Protein AF-A0A4W4FKL6-F1 (afdb_monomer_lite)

Secondary structure (DSSP, 8-state):
--HHHHHHHHHHHHHHHHHHHH-S--PPPBTTB-----SSTT---HHHHHHHHHHTT--PPPHHHHHHHHHTT-----SS-------

Organism: Electrophorus electricus (NCBI:txid8005)

pLDDT: mean 70.16, std 14.17, range [36.47, 89.12]

Structure (mmCIF, N/CA/C/O backbone):
data_AF-A0A4W4FKL6-F1
#
_entry.id   AF-A0A4W4FKL6-F1
#
loop_
_atom_site.group_PDB
_atom_site.id
_atom_site.type_symbol
_atom_site.label_atom_id
_atom_site.label_alt_id
_atom_site.label_comp_id
_atom_site.label_asym_id
_atom_site.label_entity_id
_atom_site.label_seq_id
_atom_site.pdbx_PDB_ins_code
_atom_site.Cartn_x
_atom_site.Cartn_y
_atom_site.Cartn_z
_atom_site.occupancy
_atom_site.B_iso_or_equiv
_atom_site.auth_seq_id
_atom_site.auth_comp_id
_atom_site.auth_asym_id
_atom_site.auth_atom_id
_atom_site.pdbx_PDB_model_num
ATOM 1 N N . ARG A 1 1 ? 15.607 34.764 -17.665 1.00 53.75 1 ARG A N 1
ATOM 2 C CA . ARG A 1 1 ? 15.056 34.315 -16.355 1.00 53.75 1 ARG A CA 1
ATOM 3 C C . ARG A 1 1 ? 13.872 33.339 -16.486 1.00 53.75 1 ARG A C 1
ATOM 5 O O . ARG A 1 1 ? 13.484 32.749 -15.493 1.00 53.75 1 ARG A O 1
ATOM 12 N N . SER A 1 2 ? 13.341 33.125 -17.693 1.00 52.84 2 SER A N 1
ATOM 13 C CA . SER A 1 2 ? 12.163 32.294 -18.002 1.00 52.84 2 SER A CA 1
ATOM 14 C C . SER A 1 2 ? 12.473 30.820 -18.325 1.00 52.84 2 SER A C 1
ATOM 16 O O . SER A 1 2 ? 11.623 29.967 -18.106 1.00 52.84 2 SER A O 1
ATOM 18 N N . SER A 1 3 ? 13.694 30.499 -18.774 1.00 59.47 3 SER A N 1
ATOM 19 C CA . SER A 1 3 ? 14.084 29.121 -19.135 1.00 59.47 3 SER A CA 1
ATOM 20 C C . SER A 1 3 ? 14.273 28.200 -17.916 1.00 59.47 3 SER A C 1
ATOM 22 O O . SER A 1 3 ? 13.861 27.045 -17.933 1.00 59.47 3 SER A O 1
ATOM 24 N N . LEU A 1 4 ? 14.797 28.731 -16.801 1.00 55.62 4 LEU A N 1
ATOM 25 C CA . LEU A 1 4 ? 15.012 27.954 -15.571 1.00 55.62 4 LEU A CA 1
ATOM 26 C C . LEU A 1 4 ? 13.690 27.424 -14.986 1.00 55.62 4 LEU A C 1
ATOM 28 O O . LEU A 1 4 ? 13.630 26.303 -14.500 1.00 55.62 4 LEU A O 1
ATOM 32 N N . SER A 1 5 ? 12.621 28.218 -15.104 1.00 68.69 5 SER A N 1
ATOM 33 C CA . SER A 1 5 ? 11.272 27.840 -14.676 1.00 68.69 5 SER A CA 1
ATOM 34 C C . SER A 1 5 ? 10.734 26.671 -15.509 1.00 68.69 5 SER A C 1
ATOM 36 O O . SER A 1 5 ? 10.297 25.669 -14.956 1.00 68.69 5 SER A O 1
ATOM 38 N N . ALA A 1 6 ? 10.869 26.739 -16.840 1.00 67.00 6 ALA A N 1
ATOM 39 C CA . ALA A 1 6 ? 10.444 25.674 -17.752 1.00 67.00 6 ALA A CA 1
ATOM 40 C C . ALA A 1 6 ? 11.207 24.355 -17.531 1.00 67.00 6 ALA A C 1
ATOM 42 O O . ALA A 1 6 ? 10.595 23.289 -17.546 1.00 67.00 6 ALA A O 1
ATOM 43 N N . HIS A 1 7 ? 12.513 24.419 -17.253 1.00 72.75 7 HIS A N 1
ATOM 44 C CA . HIS A 1 7 ? 13.301 23.243 -16.872 1.00 72.75 7 HIS A CA 1
ATOM 45 C C . HIS A 1 7 ? 12.853 22.647 -15.532 1.00 72.75 7 HIS A C 1
ATOM 47 O O . HIS A 1 7 ? 12.770 21.428 -15.419 1.00 72.75 7 HIS A O 1
ATOM 53 N N . LEU A 1 8 ? 12.523 23.473 -14.532 1.00 62.53 8 LEU A N 1
ATOM 54 C CA . LEU A 1 8 ? 11.967 22.979 -13.269 1.00 62.53 8 LEU A CA 1
ATOM 55 C C . LEU A 1 8 ? 10.606 22.308 -13.475 1.00 62.53 8 LEU A C 1
ATOM 57 O O . LEU A 1 8 ? 10.379 21.244 -12.911 1.00 62.53 8 LEU A O 1
ATOM 61 N N . PHE A 1 9 ? 9.729 22.878 -14.304 1.00 73.69 9 PHE A N 1
ATOM 62 C CA . PHE A 1 9 ? 8.439 22.267 -14.631 1.00 73.69 9 PHE A CA 1
ATOM 63 C C . PHE A 1 9 ? 8.595 20.948 -15.388 1.00 73.69 9 PHE A C 1
ATOM 65 O O . PHE A 1 9 ? 7.913 19.980 -15.062 1.00 73.69 9 PHE A O 1
ATOM 72 N N . PHE A 1 10 ? 9.507 20.883 -16.360 1.00 71.44 10 PHE A N 1
ATOM 73 C CA . PHE A 1 10 ? 9.769 19.667 -17.129 1.00 71.44 10 PHE A CA 1
ATOM 74 C C . PHE A 1 10 ? 10.365 18.565 -16.248 1.00 71.44 10 PHE A C 1
ATOM 76 O O . PHE A 1 10 ? 9.879 17.437 -16.264 1.00 71.44 10 PHE A O 1
ATOM 83 N N . SER A 1 11 ? 11.341 18.904 -15.402 1.00 75.50 11 SER A N 1
ATOM 84 C CA . SER A 1 11 ? 11.914 17.984 -14.415 1.00 75.50 11 SER A CA 1
ATOM 85 C C . SER A 1 11 ? 10.890 17.540 -13.370 1.00 75.50 11 SER A C 1
ATOM 87 O O . SER A 1 11 ? 10.825 16.357 -13.055 1.00 75.50 11 SER A O 1
ATOM 89 N N . LEU A 1 12 ? 10.042 18.441 -12.864 1.00 68.56 12 LEU A N 1
ATOM 90 C CA . LEU A 1 12 ? 8.957 18.098 -11.939 1.00 68.56 12 LEU A CA 1
ATOM 91 C C . LEU A 1 12 ? 7.946 17.157 -12.604 1.00 68.56 12 LEU A C 1
ATOM 93 O O . LEU A 1 12 ? 7.521 16.183 -11.991 1.00 68.56 12 LEU A O 1
ATOM 97 N N . CYS A 1 13 ? 7.614 17.403 -13.872 1.00 70.56 13 CYS A N 1
ATOM 98 C CA . CYS A 1 13 ? 6.722 16.557 -14.655 1.00 70.56 13 CYS A CA 1
ATOM 99 C C . CYS A 1 13 ? 7.330 15.166 -14.889 1.00 70.56 13 CYS A C 1
ATOM 101 O O . CYS A 1 13 ? 6.667 14.169 -14.627 1.00 70.56 13 CYS A O 1
ATOM 103 N N . LEU A 1 14 ? 8.609 15.073 -15.264 1.00 70.50 14 LEU A N 1
ATOM 104 C CA . LEU A 1 14 ? 9.342 13.805 -15.400 1.00 70.50 14 LEU A CA 1
ATOM 105 C C . LEU A 1 14 ? 9.439 13.031 -14.079 1.00 70.50 14 LEU A C 1
ATOM 107 O O . LEU A 1 14 ? 9.297 11.808 -14.073 1.00 70.50 14 LEU A O 1
ATOM 111 N N . MET A 1 15 ? 9.631 13.724 -12.956 1.00 64.44 15 MET A N 1
ATOM 112 C CA . MET A 1 15 ? 9.642 13.117 -11.621 1.00 64.44 15 MET A CA 1
ATOM 113 C C . MET A 1 15 ? 8.248 12.629 -11.206 1.00 64.44 15 MET A C 1
ATOM 115 O O . MET A 1 15 ? 8.120 11.530 -10.666 1.00 64.44 15 MET A O 1
ATOM 119 N N . CYS A 1 16 ? 7.194 13.392 -11.511 1.00 64.62 16 CYS A N 1
ATOM 120 C CA . CYS A 1 16 ? 5.806 12.971 -11.325 1.00 64.62 16 CYS A CA 1
ATOM 121 C C . CYS A 1 16 ? 5.454 11.764 -12.203 1.00 64.62 16 CYS A C 1
ATOM 123 O O . CYS A 1 16 ? 4.836 10.831 -11.705 1.00 64.62 16 CYS A O 1
ATOM 125 N N . VAL A 1 17 ? 5.884 11.739 -13.468 1.00 63.59 17 VAL A N 1
ATOM 126 C CA . VAL A 1 17 ? 5.679 10.610 -14.391 1.00 63.59 17 VAL A CA 1
ATOM 127 C C . VAL A 1 17 ? 6.428 9.373 -13.898 1.00 63.59 17 VAL A C 1
ATOM 129 O O . VAL A 1 17 ? 5.849 8.296 -13.838 1.00 63.59 17 VAL A O 1
ATOM 132 N N . SER A 1 18 ? 7.670 9.525 -13.443 1.00 62.66 18 SER A N 1
ATOM 133 C CA . SER A 1 18 ? 8.460 8.420 -12.884 1.00 62.66 18 SER A CA 1
ATOM 134 C C . SER A 1 18 ? 7.849 7.857 -11.597 1.00 62.66 18 SER A C 1
ATOM 136 O O . SER A 1 18 ? 7.910 6.655 -11.362 1.00 62.66 18 SER A O 1
ATOM 138 N N . LEU A 1 19 ? 7.227 8.699 -10.763 1.00 56.94 19 LEU A N 1
ATOM 139 C CA . LEU A 1 19 ? 6.506 8.255 -9.568 1.00 56.94 19 LEU A CA 1
ATOM 140 C C . LEU A 1 19 ? 5.156 7.608 -9.915 1.00 56.94 19 LEU A C 1
ATOM 142 O O . LEU A 1 19 ? 4.791 6.598 -9.317 1.00 56.94 19 LEU A O 1
ATOM 146 N N . ALA A 1 20 ? 4.441 8.160 -10.897 1.00 58.19 20 ALA A N 1
ATOM 147 C CA . ALA A 1 20 ? 3.157 7.653 -11.364 1.00 58.19 20 ALA A CA 1
ATOM 148 C C . ALA A 1 20 ? 3.296 6.290 -12.058 1.00 58.19 20 ALA A C 1
ATOM 150 O O . ALA A 1 20 ? 2.474 5.416 -11.813 1.00 58.19 20 ALA A O 1
ATOM 151 N N . ILE A 1 21 ? 4.357 6.063 -12.844 1.00 54.81 21 ILE A N 1
ATOM 152 C CA . ILE A 1 21 ? 4.620 4.777 -13.521 1.00 54.81 21 ILE A CA 1
ATOM 153 C C . ILE A 1 21 ? 4.763 3.616 -12.518 1.00 54.81 21 ILE A C 1
ATOM 155 O O . ILE A 1 21 ? 4.400 2.488 -12.838 1.00 54.81 21 ILE A O 1
ATOM 159 N N . ILE A 1 22 ? 5.230 3.882 -11.293 1.00 54.50 22 ILE A N 1
ATOM 160 C CA . ILE A 1 22 ? 5.392 2.856 -10.247 1.00 54.50 22 ILE A CA 1
ATOM 161 C C . ILE A 1 22 ? 4.098 2.673 -9.427 1.00 54.50 22 ILE A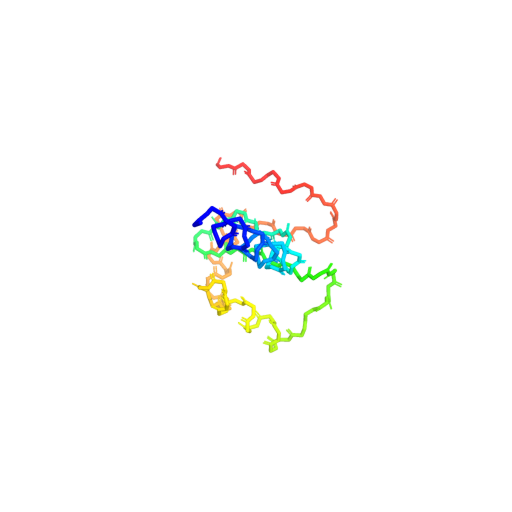 C 1
ATOM 163 O O . ILE A 1 22 ? 3.891 1.624 -8.825 1.00 54.50 22 ILE A O 1
ATOM 167 N N . VAL A 1 23 ? 3.213 3.677 -9.397 1.00 58.69 23 VAL A N 1
ATOM 168 C CA . VAL A 1 23 ? 2.019 3.738 -8.533 1.00 58.69 23 VAL A CA 1
ATOM 169 C C . VAL A 1 23 ? 0.776 3.953 -9.395 1.00 58.69 23 VAL A C 1
ATOM 171 O O . VAL A 1 23 ? 0.054 4.937 -9.254 1.00 58.69 23 VAL A O 1
ATOM 174 N N . MET A 1 24 ? 0.528 3.048 -10.338 1.00 57.84 24 MET A N 1
ATOM 175 C CA . MET A 1 24 ? -0.554 3.249 -11.307 1.00 57.84 24 MET A CA 1
ATOM 176 C C . MET A 1 24 ? -1.961 3.030 -10.741 1.00 57.84 24 MET A C 1
ATOM 178 O O . MET A 1 24 ? -2.928 3.376 -11.407 1.00 57.84 24 MET A O 1
ATOM 182 N N . PHE A 1 25 ? -2.125 2.505 -9.522 1.00 55.88 25 PHE A N 1
ATOM 183 C CA . PHE A 1 25 ? -3.462 2.242 -8.984 1.00 55.88 25 PHE A CA 1
ATOM 184 C C . PHE A 1 25 ? -3.465 2.267 -7.446 1.00 55.88 25 PHE A C 1
ATOM 186 O O . PHE A 1 25 ? -3.396 1.226 -6.793 1.00 55.88 25 PHE A O 1
ATOM 193 N N . ARG A 1 26 ? -3.514 3.464 -6.843 1.00 61.88 26 ARG A N 1
ATOM 194 C CA . ARG A 1 26 ? -3.933 3.579 -5.436 1.00 61.88 26 ARG A CA 1
ATOM 195 C C . ARG A 1 26 ? -5.446 3.395 -5.377 1.00 61.88 26 ARG A C 1
ATOM 197 O O . ARG A 1 26 ? -6.183 4.238 -5.883 1.00 61.88 26 ARG A O 1
ATOM 204 N N . SER A 1 27 ? -5.891 2.297 -4.776 1.00 64.69 27 SER A N 1
ATOM 205 C CA . SER A 1 27 ? -7.311 2.060 -4.505 1.00 64.69 27 SER A CA 1
ATOM 206 C C . SER A 1 27 ? -7.861 3.038 -3.464 1.00 64.69 27 SER A C 1
ATOM 208 O O . SER A 1 27 ? -7.097 3.649 -2.716 1.00 64.69 27 SER A O 1
ATOM 210 N N . CYS A 1 28 ? -9.190 3.155 -3.383 1.00 68.56 28 CYS A N 1
ATOM 211 C CA . CYS A 1 28 ? -9.849 3.829 -2.265 1.00 68.56 28 CYS A CA 1
ATOM 212 C C . CYS A 1 28 ? -9.369 3.246 -0.926 1.00 68.56 28 CYS A C 1
ATOM 214 O O . CYS A 1 28 ? -9.183 2.033 -0.797 1.00 68.56 28 CYS A O 1
ATOM 216 N N . SER A 1 29 ? -9.165 4.121 0.060 1.00 70.44 29 SER A N 1
ATOM 217 C CA . SER A 1 29 ? -8.772 3.717 1.408 1.00 70.44 29 SER A CA 1
ATOM 218 C C . SER A 1 29 ? -10.003 3.332 2.227 1.00 70.44 29 SER A C 1
ATOM 220 O O . SER A 1 29 ? -10.900 4.152 2.408 1.00 70.44 29 SER A O 1
ATOM 222 N N . PHE A 1 30 ? -10.009 2.124 2.784 1.00 71.19 30 PHE A N 1
ATOM 223 C CA . PHE A 1 30 ? -11.022 1.626 3.714 1.00 71.19 30 PHE A CA 1
ATOM 224 C C . PHE A 1 30 ? -10.404 1.535 5.105 1.00 71.19 30 PHE A C 1
ATOM 226 O O . PHE A 1 30 ? -9.460 0.776 5.318 1.00 71.19 30 PHE A O 1
ATOM 233 N N . TRP A 1 31 ? -10.877 2.365 6.042 1.00 79.94 31 TRP A N 1
ATOM 234 C CA . TRP A 1 31 ? -10.307 2.463 7.398 1.00 79.94 31 TRP A CA 1
ATOM 235 C C . TRP A 1 31 ? -8.782 2.683 7.413 1.00 79.94 31 TRP A C 1
ATOM 237 O O . TRP A 1 31 ? -8.056 2.147 8.247 1.00 79.94 31 TRP A O 1
ATOM 247 N N . GLY A 1 32 ? -8.287 3.482 6.462 1.00 80.19 32 GLY A N 1
ATOM 248 C CA . GLY A 1 32 ? -6.859 3.776 6.313 1.00 80.19 32 GLY A CA 1
ATOM 249 C C . GLY A 1 32 ? -6.044 2.690 5.599 1.00 80.19 32 GLY A C 1
ATOM 250 O O . GLY A 1 32 ? -4.849 2.887 5.401 1.00 80.19 32 GLY A O 1
ATOM 251 N N . VAL A 1 33 ? -6.665 1.587 5.168 1.00 83.50 33 VAL A N 1
ATOM 252 C CA . VAL A 1 33 ? -6.023 0.514 4.394 1.00 83.50 33 VAL A CA 1
ATOM 253 C C . VAL A 1 33 ? -6.371 0.667 2.919 1.00 83.50 33 VAL A C 1
ATOM 255 O O . VAL A 1 33 ? -7.531 0.843 2.560 1.00 83.50 33 VAL A O 1
ATOM 258 N N . PHE A 1 34 ? -5.373 0.589 2.045 1.00 82.50 34 PHE A N 1
ATOM 259 C CA . PHE A 1 34 ? -5.552 0.664 0.597 1.00 82.50 34 PHE A CA 1
ATOM 260 C C . PHE A 1 34 ? -4.681 -0.383 -0.093 1.00 82.50 34 PHE A C 1
ATOM 262 O O . PHE A 1 34 ? -3.658 -0.814 0.438 1.00 82.50 34 PHE A O 1
ATOM 269 N N . HIS A 1 35 ? -5.097 -0.796 -1.286 1.00 82.38 35 HIS A N 1
ATOM 270 C CA . HIS A 1 35 ? -4.327 -1.711 -2.116 1.00 82.38 35 HIS A CA 1
ATOM 271 C C . HIS A 1 35 ? -3.432 -0.924 -3.078 1.00 82.38 35 HIS A C 1
ATOM 273 O O . HIS A 1 35 ? -3.859 0.072 -3.669 1.00 82.38 35 HIS A O 1
ATOM 279 N N . ILE A 1 36 ? -2.199 -1.403 -3.254 1.00 76.69 36 ILE A N 1
ATOM 280 C CA . ILE A 1 36 ? -1.259 -0.908 -4.260 1.00 76.69 36 ILE A CA 1
ATOM 281 C C . ILE A 1 36 ? -0.713 -2.067 -5.079 1.00 76.69 36 ILE A C 1
ATOM 283 O O . ILE A 1 36 ? -0.517 -3.170 -4.577 1.00 76.69 36 ILE A O 1
ATOM 287 N N . GLN A 1 37 ? -0.458 -1.799 -6.352 1.00 74.88 37 GLN A N 1
ATOM 288 C CA . GLN A 1 37 ? 0.193 -2.717 -7.273 1.00 74.88 37 GLN A CA 1
ATOM 289 C C . GLN A 1 37 ? 1.430 -2.036 -7.853 1.00 74.88 37 GLN A C 1
ATOM 291 O O . GLN A 1 37 ? 1.402 -0.829 -8.091 1.00 74.88 37 GLN A O 1
ATOM 296 N N . GLY A 1 38 ? 2.497 -2.812 -8.059 1.00 72.38 38 GLY A N 1
ATOM 297 C CA . GLY A 1 38 ? 3.684 -2.357 -8.779 1.00 72.38 38 GLY A CA 1
ATOM 298 C C . GLY A 1 38 ? 3.430 -2.224 -10.281 1.00 72.38 38 GLY A C 1
ATOM 299 O O . GLY A 1 38 ? 2.289 -2.195 -10.738 1.00 72.38 38 GLY A O 1
ATOM 300 N N . ALA A 1 39 ? 4.503 -2.178 -11.069 1.00 73.81 39 ALA A N 1
ATOM 301 C CA . ALA A 1 39 ? 4.412 -2.017 -12.522 1.00 73.81 39 ALA A CA 1
ATOM 302 C C . ALA A 1 39 ? 3.598 -3.132 -13.211 1.00 73.81 39 ALA A C 1
ATOM 304 O O . ALA A 1 39 ? 2.990 -2.903 -14.255 1.00 73.81 39 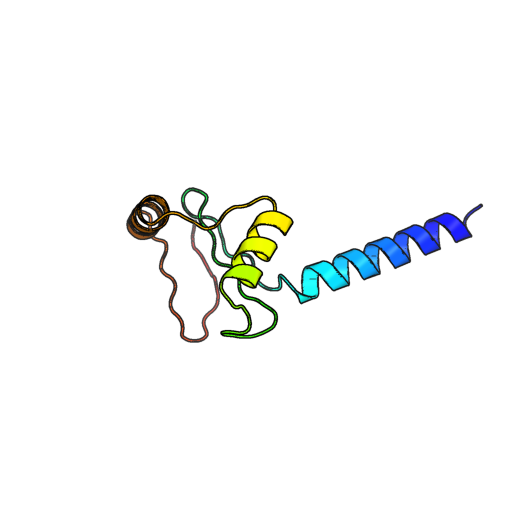ALA A O 1
ATOM 305 N N . SER A 1 40 ? 3.565 -4.337 -12.635 1.00 70.88 40 SER A N 1
ATOM 306 C CA . SER A 1 40 ? 2.692 -5.422 -13.082 1.00 70.88 40 SER A CA 1
ATOM 307 C C . SER A 1 40 ? 2.206 -6.278 -11.907 1.00 70.88 40 SER A C 1
ATOM 309 O O . SER A 1 40 ? 2.595 -6.098 -10.750 1.00 70.88 40 SER A O 1
ATOM 311 N N . ARG A 1 41 ? 1.281 -7.203 -12.178 1.00 67.75 41 ARG A N 1
ATOM 312 C CA . ARG A 1 41 ? 0.810 -8.170 -11.178 1.00 67.75 41 ARG A CA 1
ATOM 313 C C . ARG A 1 41 ? 1.997 -9.000 -10.681 1.00 67.75 41 ARG A C 1
ATOM 315 O O . ARG A 1 41 ? 2.754 -9.512 -11.493 1.00 67.75 41 ARG A O 1
ATOM 322 N N . TYR A 1 42 ? 2.125 -9.134 -9.360 1.00 72.50 42 TYR A N 1
ATOM 323 C CA . TYR A 1 42 ? 3.205 -9.883 -8.698 1.00 72.50 42 TYR A CA 1
ATOM 324 C C . TYR A 1 42 ? 4.622 -9.339 -8.950 1.00 72.50 42 TYR A C 1
ATOM 326 O O . TYR A 1 42 ? 5.595 -10.052 -8.745 1.00 72.50 42 TYR A O 1
ATOM 334 N N . SER A 1 43 ? 4.754 -8.075 -9.365 1.00 76.88 43 SER A N 1
ATOM 335 C CA . SER A 1 43 ? 6.054 -7.455 -9.650 1.00 76.88 43 SER A CA 1
ATOM 336 C C . SER A 1 43 ? 6.757 -6.867 -8.422 1.00 76.88 43 SER A C 1
ATOM 338 O O . SER A 1 43 ? 7.624 -6.018 -8.597 1.00 76.88 43 SER A O 1
ATOM 340 N N . LEU A 1 44 ? 6.294 -7.184 -7.211 1.00 80.12 44 LEU A N 1
ATOM 341 C CA . LEU A 1 44 ? 6.828 -6.649 -5.961 1.00 80.12 44 LEU A CA 1
ATOM 342 C C . LEU A 1 44 ? 7.114 -7.811 -5.016 1.00 80.12 44 LEU A C 1
ATOM 344 O O . LEU A 1 44 ? 6.192 -8.556 -4.671 1.00 80.12 44 LEU A O 1
ATOM 348 N N . ASP A 1 45 ? 8.361 -7.925 -4.579 1.00 84.31 45 ASP A N 1
ATOM 349 C CA . ASP A 1 45 ? 8.731 -8.720 -3.411 1.00 84.31 45 ASP A CA 1
ATOM 350 C C . ASP A 1 45 ? 8.349 -7.988 -2.104 1.00 84.31 45 ASP A C 1
ATOM 352 O O . ASP A 1 45 ? 7.902 -6.835 -2.114 1.00 84.31 45 ASP A O 1
ATOM 356 N N . PHE A 1 46 ? 8.499 -8.642 -0.952 1.00 84.56 46 PHE A N 1
ATOM 357 C CA . PHE A 1 46 ? 8.120 -8.093 0.349 1.00 84.56 46 PHE A CA 1
ATOM 358 C C . PHE A 1 46 ? 8.881 -6.804 0.691 1.00 84.56 46 PHE A C 1
ATOM 360 O O . PHE A 1 46 ? 8.269 -5.816 1.108 1.00 84.56 46 PHE A O 1
ATOM 367 N N . GLU A 1 47 ? 10.197 -6.783 0.470 1.00 88.94 47 GLU A N 1
ATOM 368 C CA . GLU A 1 47 ? 11.022 -5.598 0.744 1.00 88.94 47 GLU A CA 1
ATOM 369 C C . GLU A 1 47 ? 10.677 -4.438 -0.200 1.00 88.94 47 GLU A C 1
ATOM 371 O O . GLU A 1 47 ? 10.599 -3.282 0.221 1.00 88.94 47 GLU A O 1
ATOM 376 N N . GLU A 1 48 ? 10.379 -4.741 -1.465 1.00 85.31 48 GLU A N 1
ATOM 377 C CA . GLU A 1 48 ? 9.945 -3.743 -2.445 1.00 85.31 48 GLU A CA 1
ATOM 378 C C . GLU A 1 48 ? 8.570 -3.173 -2.087 1.00 85.31 48 GLU A C 1
ATOM 380 O O . GLU A 1 48 ? 8.367 -1.959 -2.145 1.00 85.31 48 GLU A O 1
ATOM 385 N N . ALA A 1 49 ? 7.634 -4.020 -1.653 1.00 85.00 49 ALA A N 1
ATOM 386 C CA . ALA A 1 49 ? 6.319 -3.597 -1.182 1.00 85.00 49 ALA A CA 1
ATOM 387 C C . ALA A 1 49 ? 6.419 -2.706 0.067 1.00 85.00 49 ALA A C 1
ATOM 389 O O . ALA A 1 49 ? 5.704 -1.703 0.169 1.00 85.00 49 ALA A O 1
ATOM 390 N N . LYS A 1 50 ? 7.325 -3.030 0.998 1.00 87.12 50 LYS A N 1
ATOM 391 C CA . LYS A 1 50 ? 7.583 -2.225 2.197 1.00 87.12 50 LYS A CA 1
ATOM 392 C C . LYS A 1 50 ? 8.161 -0.855 1.839 1.00 87.12 50 LYS A C 1
ATOM 394 O O . LYS A 1 50 ? 7.590 0.162 2.236 1.00 87.12 50 LYS A O 1
ATOM 399 N N . ALA A 1 51 ? 9.227 -0.821 1.041 1.00 86.62 51 ALA A N 1
ATOM 400 C CA . ALA A 1 51 ? 9.848 0.422 0.584 1.00 86.62 51 ALA A CA 1
ATOM 401 C C . ALA A 1 51 ? 8.862 1.289 -0.217 1.00 86.62 51 ALA A C 1
ATOM 403 O O . ALA A 1 51 ? 8.851 2.517 -0.098 1.00 86.62 51 ALA A O 1
ATOM 404 N N . LEU A 1 52 ? 7.991 0.657 -1.008 1.00 83.06 52 LEU A N 1
ATOM 405 C CA . LEU A 1 52 ? 6.936 1.346 -1.738 1.00 83.06 52 LEU A CA 1
ATOM 406 C C . LEU A 1 52 ? 5.915 1.979 -0.785 1.00 83.06 52 LEU A C 1
ATOM 408 O O . LEU A 1 52 ? 5.579 3.144 -0.972 1.00 83.06 52 LEU A O 1
ATOM 412 N N . CYS A 1 53 ? 5.459 1.270 0.251 1.00 85.00 53 CYS A N 1
ATOM 413 C CA . CYS A 1 53 ? 4.572 1.847 1.267 1.00 85.00 53 CYS A CA 1
ATOM 414 C C . CYS A 1 53 ? 5.218 3.059 1.956 1.00 85.00 53 CYS A C 1
ATOM 416 O O . CYS A 1 53 ? 4.587 4.114 2.037 1.00 85.00 53 CYS A O 1
ATOM 418 N N . GLU A 1 54 ? 6.484 2.953 2.364 1.00 86.88 54 GLU A N 1
ATOM 419 C CA . GLU A 1 54 ? 7.220 4.043 3.024 1.00 86.88 54 GLU A CA 1
ATOM 420 C C . GLU A 1 54 ? 7.368 5.269 2.112 1.00 86.88 54 GLU A C 1
ATOM 422 O O . GLU A 1 54 ? 7.067 6.394 2.517 1.00 86.88 54 G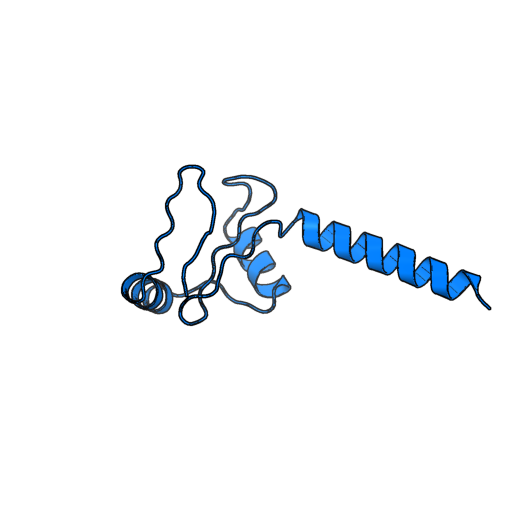LU A O 1
ATOM 427 N N . LYS A 1 55 ? 7.726 5.060 0.838 1.00 82.44 55 LYS A N 1
ATOM 428 C CA . LYS A 1 55 ? 7.795 6.120 -0.186 1.00 82.44 55 LYS A CA 1
ATOM 429 C C . LYS A 1 55 ? 6.452 6.824 -0.394 1.00 82.44 55 LYS A C 1
ATOM 431 O O . LYS A 1 55 ? 6.398 7.976 -0.821 1.00 82.44 55 LYS A O 1
ATOM 436 N N . LEU A 1 56 ? 5.367 6.118 -0.103 1.00 77.88 56 LEU A N 1
ATOM 437 C CA . LEU A 1 56 ? 3.995 6.583 -0.204 1.00 77.88 56 LEU A CA 1
ATOM 438 C C . LEU A 1 56 ? 3.463 7.218 1.090 1.00 77.88 56 LEU A C 1
ATOM 440 O O . LEU A 1 56 ? 2.295 7.614 1.106 1.00 77.88 56 LEU A O 1
ATOM 444 N N . GLY A 1 57 ? 4.293 7.346 2.130 1.00 84.19 57 GLY A N 1
ATOM 445 C CA . GLY A 1 57 ? 3.892 7.872 3.436 1.00 84.19 57 GLY A CA 1
ATOM 446 C C . GLY A 1 57 ? 2.967 6.927 4.205 1.00 84.19 57 GLY A C 1
ATOM 447 O O . GLY A 1 57 ? 2.171 7.379 5.023 1.00 84.19 57 GLY A O 1
ATOM 448 N N . ALA A 1 58 ? 3.032 5.630 3.908 1.00 86.12 58 ALA A N 1
ATOM 449 C CA . ALA A 1 58 ? 2.218 4.582 4.505 1.00 86.12 58 ALA A CA 1
ATOM 450 C C . ALA A 1 58 ? 3.097 3.446 5.049 1.00 86.12 58 ALA A C 1
ATOM 452 O O . ALA A 1 58 ? 4.313 3.422 4.870 1.00 86.12 58 ALA A O 1
ATOM 453 N N . THR A 1 59 ? 2.470 2.476 5.705 1.00 89.12 59 THR A N 1
ATOM 454 C CA . THR A 1 59 ? 3.122 1.258 6.193 1.00 89.12 59 THR A CA 1
ATOM 455 C C . THR A 1 59 ? 2.339 0.030 5.747 1.00 89.12 59 THR A C 1
ATOM 457 O O . THR A 1 59 ? 1.157 0.123 5.407 1.00 89.12 59 THR A O 1
ATOM 460 N N . LEU A 1 60 ? 2.997 -1.133 5.734 1.00 88.19 60 LEU A N 1
ATOM 461 C CA . LEU A 1 60 ? 2.304 -2.398 5.508 1.00 88.19 60 LEU A CA 1
ATOM 462 C C . LEU A 1 60 ? 1.232 -2.591 6.585 1.00 88.19 60 LEU A C 1
ATOM 464 O O . LEU A 1 60 ? 1.499 -2.448 7.780 1.00 88.19 60 LEU A O 1
ATOM 468 N N . ALA A 1 61 ? 0.019 -2.92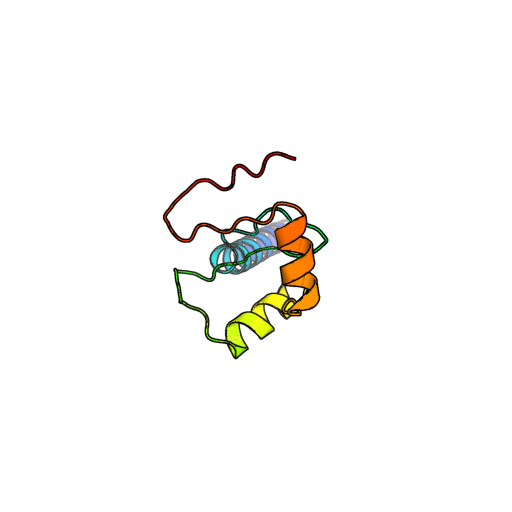0 6.149 1.00 86.62 61 ALA A N 1
ATOM 469 C CA . ALA A 1 61 ? -1.091 -3.133 7.059 1.00 86.62 61 ALA A CA 1
ATOM 470 C C . ALA A 1 61 ? -0.835 -4.358 7.946 1.00 86.62 61 ALA A C 1
ATOM 472 O O . ALA A 1 61 ? -0.444 -5.428 7.476 1.00 86.62 61 ALA A O 1
ATOM 473 N N . SER A 1 62 ? -1.114 -4.212 9.237 1.00 88.75 62 SER A N 1
ATOM 474 C CA . SER A 1 62 ? -1.171 -5.346 10.155 1.00 88.75 62 SER A CA 1
ATOM 475 C C . SER A 1 62 ? -2.389 -6.226 9.864 1.00 88.75 62 SER A C 1
ATOM 477 O O . SER A 1 62 ? -3.387 -5.776 9.292 1.00 88.75 62 SER A O 1
ATOM 479 N N . LYS A 1 63 ? -2.354 -7.476 10.339 1.00 86.94 63 LYS A N 1
ATOM 480 C CA . LYS A 1 63 ? -3.494 -8.392 10.220 1.00 86.94 63 LYS A CA 1
ATOM 481 C C . LYS A 1 63 ? -4.792 -7.795 10.780 1.00 86.94 63 LYS A C 1
ATOM 483 O O . LYS A 1 63 ? -5.827 -7.894 10.137 1.00 86.94 63 LYS A O 1
ATOM 488 N N . ASN A 1 64 ? -4.728 -7.113 11.924 1.00 86.88 64 ASN A N 1
ATOM 489 C CA . ASN A 1 64 ? -5.906 -6.493 12.537 1.00 86.88 64 ASN A CA 1
ATOM 490 C C . ASN A 1 64 ? -6.486 -5.363 11.675 1.00 86.88 64 ASN A C 1
ATOM 492 O O . ASN A 1 64 ? -7.703 -5.224 11.591 1.00 86.88 64 ASN A O 1
ATOM 496 N N . GLN A 1 65 ? -5.631 -4.568 11.024 1.00 86.25 65 GLN A N 1
ATOM 497 C CA . GLN A 1 65 ? -6.070 -3.510 10.108 1.00 86.25 65 GLN A CA 1
ATOM 498 C C . GLN A 1 65 ? -6.718 -4.095 8.852 1.00 86.25 65 GLN A C 1
ATOM 500 O O . GLN A 1 65 ? -7.759 -3.605 8.429 1.00 86.25 65 GLN A O 1
ATOM 505 N N . MET A 1 66 ? -6.153 -5.173 8.305 1.00 82.50 66 MET A N 1
ATOM 506 C CA . MET A 1 66 ? -6.757 -5.915 7.194 1.00 82.50 66 MET A CA 1
ATOM 507 C C . MET A 1 66 ? -8.111 -6.521 7.583 1.00 82.50 66 MET A C 1
ATOM 509 O O . MET A 1 66 ? -9.083 -6.358 6.853 1.00 82.50 66 MET A O 1
ATOM 513 N N . ASP A 1 67 ? -8.210 -7.149 8.758 1.00 83.75 67 ASP A N 1
ATOM 514 C CA . ASP A 1 67 ? -9.457 -7.750 9.245 1.00 83.75 67 ASP A CA 1
ATOM 515 C C . ASP A 1 67 ? -10.542 -6.680 9.504 1.00 83.75 67 ASP A C 1
ATOM 517 O O . ASP A 1 67 ? -11.723 -6.912 9.243 1.00 83.75 67 ASP A O 1
ATOM 521 N N . ALA A 1 68 ? -10.164 -5.496 9.997 1.00 84.75 68 ALA A N 1
ATOM 522 C CA . ALA A 1 68 ? -11.078 -4.365 10.172 1.00 84.75 68 ALA A CA 1
ATOM 523 C C . ALA A 1 68 ? -11.537 -3.782 8.827 1.00 84.75 68 ALA A C 1
ATOM 525 O O . ALA A 1 68 ? -12.730 -3.541 8.638 1.00 84.75 68 ALA A O 1
ATOM 526 N N . ALA A 1 69 ? -10.610 -3.611 7.882 1.00 81.25 69 ALA A N 1
ATOM 527 C CA . ALA A 1 69 ? -10.920 -3.126 6.544 1.00 81.25 69 ALA A CA 1
ATOM 528 C C . ALA A 1 69 ? -11.849 -4.101 5.801 1.00 81.25 69 ALA A C 1
ATOM 530 O O . ALA A 1 69 ? -12.857 -3.674 5.241 1.00 81.25 69 ALA A O 1
ATOM 531 N N . TYR A 1 70 ? -11.594 -5.409 5.874 1.00 79.12 70 TYR A N 1
ATOM 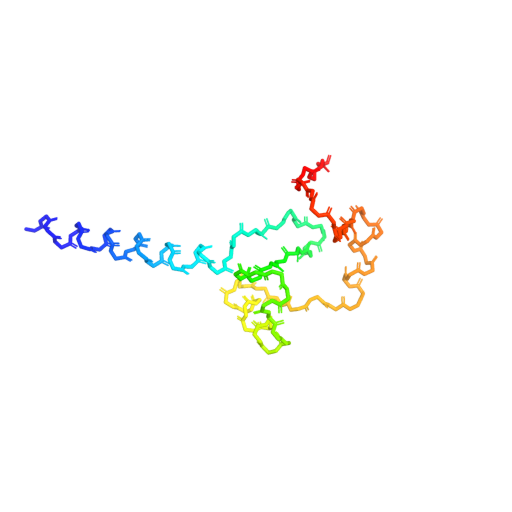532 C CA . TYR A 1 70 ? -12.465 -6.436 5.294 1.00 79.12 70 TYR A CA 1
ATOM 533 C C . TYR A 1 70 ? -13.890 -6.367 5.858 1.00 79.12 70 TYR A C 1
ATOM 535 O O . TYR A 1 70 ? -14.857 -6.291 5.108 1.00 79.12 70 TYR A O 1
ATOM 543 N N . LYS A 1 71 ? -14.037 -6.269 7.187 1.00 80.88 71 LYS A N 1
ATOM 544 C CA . LYS A 1 71 ? -15.350 -6.100 7.842 1.00 80.88 71 LYS A CA 1
ATOM 545 C C . LYS A 1 71 ? -16.082 -4.822 7.427 1.00 80.88 71 LYS A C 1
ATOM 547 O O . LYS A 1 71 ? -17.298 -4.750 7.566 1.00 80.88 71 LYS A O 1
ATOM 552 N N . SER A 1 72 ? -15.347 -3.819 6.955 1.00 74.00 72 SER A N 1
ATOM 553 C CA . SER A 1 72 ? -15.897 -2.553 6.471 1.00 74.00 72 SER A CA 1
ATOM 554 C C . SER A 1 72 ? -16.242 -2.535 4.978 1.00 74.00 72 SER A C 1
ATOM 556 O O . SER A 1 72 ? -16.644 -1.488 4.477 1.00 74.00 72 SER A O 1
ATOM 558 N N . GLY A 1 73 ? -16.098 -3.666 4.275 1.00 71.50 73 GLY A N 1
ATOM 559 C CA . GLY A 1 73 ? -16.385 -3.783 2.842 1.00 71.50 73 GLY A CA 1
ATOM 560 C C . GLY A 1 73 ? -15.155 -3.673 1.938 1.00 71.50 73 GLY A C 1
ATOM 561 O O . GLY A 1 73 ? -15.292 -3.383 0.749 1.00 71.50 73 GLY A O 1
ATOM 562 N N . MET A 1 74 ? -13.940 -3.856 2.475 1.00 69.00 74 MET A N 1
ATOM 563 C CA . MET A 1 74 ? -12.741 -3.976 1.644 1.00 69.00 74 MET A CA 1
ATOM 564 C C . MET A 1 74 ? -12.702 -5.360 0.983 1.00 69.00 74 MET A C 1
ATOM 566 O O . MET A 1 74 ? -12.115 -6.303 1.512 1.00 69.00 74 MET A O 1
ATOM 570 N N . GLU A 1 75 ? -13.280 -5.463 -0.211 1.00 63.53 75 GLU A N 1
ATOM 571 C CA . GLU A 1 75 ? -13.220 -6.658 -1.056 1.00 63.53 75 GLU A CA 1
ATOM 572 C C . GLU A 1 75 ? -12.155 -6.458 -2.156 1.00 63.53 75 GLU A C 1
ATOM 574 O O . GLU A 1 75 ? -12.318 -5.625 -3.049 1.00 63.53 75 GLU A O 1
ATOM 579 N N . THR A 1 76 ? -11.057 -7.220 -2.155 1.00 59.25 76 THR A N 1
ATOM 580 C CA . THR A 1 76 ? -10.109 -7.249 -3.286 1.00 59.25 76 THR A CA 1
ATOM 581 C C . THR A 1 76 ? -10.282 -8.534 -4.093 1.00 59.25 76 THR A C 1
ATOM 583 O O . THR A 1 76 ? -9.742 -9.585 -3.765 1.00 59.25 76 THR A O 1
ATOM 586 N N . CYS A 1 77 ? -11.020 -8.461 -5.203 1.00 53.69 77 CYS A N 1
ATOM 587 C CA . CYS A 1 77 ? -11.070 -9.554 -6.177 1.00 53.69 77 CYS A CA 1
ATOM 588 C C . CYS A 1 77 ? -9.856 -9.479 -7.116 1.00 53.69 77 CYS A C 1
ATOM 590 O O . CYS A 1 77 ? -9.744 -8.578 -7.951 1.00 53.69 77 CYS A O 1
ATOM 592 N N . SER A 1 78 ? -8.933 -10.439 -7.016 1.00 53.97 78 SER A N 1
ATOM 593 C CA . SER A 1 78 ? -7.856 -10.610 -8.000 1.00 53.97 78 SER A CA 1
ATOM 594 C C . SER A 1 78 ? -8.386 -11.310 -9.253 1.00 53.97 78 SER A C 1
ATOM 596 O O . SER A 1 78 ? -8.057 -12.459 -9.524 1.00 53.97 78 SER A O 1
ATOM 598 N N . SER A 1 79 ? -9.240 -10.635 -10.014 1.00 38.16 79 SER A N 1
ATOM 599 C CA . SER A 1 79 ? -9.654 -11.026 -11.366 1.00 38.16 79 SER A CA 1
ATOM 600 C C . SER A 1 79 ? -10.171 -9.765 -12.049 1.00 38.16 79 SER A C 1
ATOM 602 O O . SER A 1 79 ? -11.292 -9.345 -11.807 1.00 38.16 79 SER A O 1
ATOM 604 N N . THR A 1 80 ? -9.267 -9.092 -12.768 1.00 50.06 80 T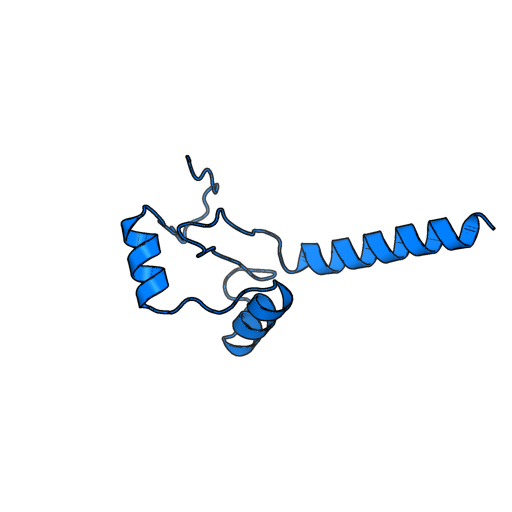HR A N 1
ATOM 605 C CA . THR A 1 80 ? -9.490 -7.949 -13.681 1.00 50.06 80 THR A CA 1
ATOM 606 C C . THR A 1 80 ? -10.850 -7.240 -13.553 1.00 50.06 80 THR A C 1
ATOM 608 O O . THR A 1 80 ? -11.815 -7.634 -14.203 1.00 50.06 80 THR A O 1
ATOM 611 N N . GLY A 1 81 ? -10.943 -6.172 -12.754 1.00 38.91 81 GLY A N 1
ATOM 612 C CA . GLY A 1 81 ? -12.211 -5.463 -12.579 1.00 38.91 81 GLY A CA 1
ATOM 613 C C . GLY A 1 81 ? -12.051 -4.088 -11.945 1.00 38.91 81 GLY A C 1
ATOM 614 O O . GLY A 1 81 ? -11.421 -3.943 -10.903 1.00 38.91 81 GLY A O 1
ATOM 615 N N . SER A 1 82 ? -12.611 -3.092 -12.630 1.00 39.25 82 SER A N 1
ATOM 616 C CA . SER A 1 82 ? -12.817 -1.698 -12.233 1.00 39.25 82 SER A CA 1
ATOM 617 C C . SER A 1 82 ? -12.925 -1.489 -10.716 1.00 39.25 82 SER A C 1
ATOM 619 O O . SER A 1 82 ? -13.840 -2.016 -10.087 1.00 39.25 82 SER A O 1
ATOM 621 N N . GLN A 1 83 ? -12.059 -0.656 -10.129 1.00 45.62 83 GLN A N 1
ATOM 622 C CA . GLN A 1 83 ? -12.243 -0.188 -8.748 1.00 45.62 83 GLN A CA 1
ATOM 623 C C . GLN A 1 83 ? -13.298 0.916 -8.723 1.00 45.62 83 GLN A C 1
ATOM 625 O O . GLN A 1 83 ? -13.010 2.075 -8.452 1.00 45.62 83 GLN A O 1
ATOM 630 N N . ASN A 1 84 ? -14.542 0.547 -9.017 1.00 43.16 84 ASN A N 1
ATOM 631 C CA . ASN A 1 84 ? -15.689 1.329 -8.582 1.00 43.16 84 ASN A CA 1
ATOM 632 C C . ASN A 1 84 ? -15.987 0.926 -7.139 1.00 43.16 84 ASN A C 1
ATOM 634 O O . ASN A 1 84 ? -16.871 0.116 -6.874 1.00 43.16 84 ASN A O 1
ATOM 638 N N . CYS A 1 85 ? -15.206 1.465 -6.207 1.00 46.69 85 CYS A N 1
ATOM 639 C CA . CYS A 1 85 ? -15.572 1.432 -4.799 1.00 46.69 85 CYS A CA 1
ATOM 640 C C . CYS A 1 85 ? -16.705 2.447 -4.611 1.00 46.69 85 CYS A C 1
ATOM 642 O O . CYS A 1 85 ? -16.470 3.653 -4.695 1.00 46.69 85 CYS A O 1
ATOM 644 N N . LYS A 1 86 ? -17.944 1.973 -4.427 1.00 36.47 86 LYS A N 1
ATOM 645 C CA . LYS A 1 86 ? -19.018 2.832 -3.919 1.00 36.47 86 LYS A CA 1
ATOM 646 C C . LYS A 1 86 ? -18.665 3.220 -2.484 1.00 36.47 86 LYS A C 1
ATOM 648 O O . LYS A 1 86 ? -18.397 2.342 -1.670 1.00 36.47 86 LYS A O 1
ATOM 653 N N . SER A 1 87 ? -18.646 4.528 -2.243 1.00 41.59 87 SER A N 1
ATOM 654 C CA . SER A 1 87 ? -18.724 5.147 -0.917 1.00 41.59 87 SER A CA 1
ATOM 655 C C . SER A 1 87 ? -19.942 4.663 -0.145 1.00 41.59 87 SER A C 1
ATOM 657 O O . SER A 1 87 ? -21.010 4.585 -0.804 1.00 41.59 87 SER A O 1
#

InterPro domains:
  IPR000538 Link domain [PF00193] (32-78)
  IPR000538 Link domain [PS50963] (32-87)
  IPR000538 Link domain [SM00445] (30-87)
  IPR016186 C-type lectin-like/link domain superfamily [G3DSA:3.10.100.10] (32-84)
  IPR016187 C-type lectin fold [SSF56436] (26-78)
  IPR043210 CD44 antigen-like [PTHR10225] (6-78)

Radius of gyration: 16.55 Å; chains: 1; bounding box: 34×45×32 Å

Sequence (87 aa):
RSSLSAHLFFSLCLMCVSLAIIVMFRSCSFWGVFHIQGASRYSLDFEEAKALCEKLGATLASKNQMDAAYKSGMETCSSTGSQNCKS

Foldseek 3Di:
DPVVVVVVVVVVVVVVVVLCCQFVDFADAQQNDTDTDGNDVPPDDPVRVQVNQVVVVHGDDDPVSVVNSVVRPPDDDPDDDDRPPDD